Protein AF-A0A5C4MKN8-F1 (afdb_monomer_lite)

InterPro domains:
  IPR003743 C4-type zinc ribbon domain [PF02591] (1-35)

Secondary structure (DSSP, 8-state):
--TTT-PPPPHHHHHHHHHS-TTS--B-TTT-PBP---GGGT-

Foldseek 3Di:
DDPPVPDDQDPVVVVVVVPDDQPDFDARPVPRDTDDDDVVVVD

Radius of gyration: 9.64 Å; chains: 1; bounding box: 21×19×23 Å

Sequence (43 aa):
RCEGCRLEINGADLREIATKPSDEVLRCPECNRILVRTHEAGL

Organism: NCBI:txid2585211

pLDDT: mean 90.32, std 9.39, range [62.09, 97.56]

Structure (mmCIF, N/CA/C/O backbone):
data_AF-A0A5C4MKN8-F1
#
_entry.id   AF-A0A5C4MKN8-F1
#
loop_
_atom_site.group_PDB
_atom_site.id
_atom_site.type_symbol
_atom_site.label_atom_id
_atom_site.label_alt_id
_atom_site.label_comp_id
_atom_site.label_asym_id
_atom_site.label_entity_id
_atom_site.label_seq_id
_atom_site.pdbx_PDB_ins_code
_atom_site.Cartn_x
_atom_site.Cartn_y
_atom_site.Cartn_z
_atom_site.occupancy
_atom_site.B_iso_or_equiv
_atom_site.auth_seq_id
_atom_site.auth_comp_id
_atom_site.auth_asym_id
_atom_site.auth_atom_id
_atom_site.pdbx_PDB_model_num
ATOM 1 N N . ARG A 1 1 ? 4.362 -5.813 -2.311 1.00 89.06 1 ARG A N 1
ATOM 2 C CA . ARG A 1 1 ? 4.067 -5.518 -3.733 1.00 89.06 1 ARG A CA 1
ATOM 3 C C . ARG A 1 1 ? 2.696 -4.883 -3.919 1.00 89.06 1 ARG A C 1
ATOM 5 O O . ARG A 1 1 ? 1.763 -5.271 -3.233 1.00 89.06 1 ARG A O 1
ATOM 12 N N . CYS A 1 2 ? 2.559 -3.930 -4.844 1.00 93.75 2 CYS A N 1
ATOM 13 C CA . CYS A 1 2 ? 1.255 -3.459 -5.318 1.00 93.75 2 CYS A CA 1
ATOM 14 C C . CYS A 1 2 ? 0.828 -4.240 -6.571 1.00 93.75 2 CYS A C 1
ATOM 16 O O . CYS A 1 2 ? 1.511 -4.176 -7.592 1.00 93.75 2 CYS A O 1
ATOM 18 N N . GLU A 1 3 ? -0.333 -4.897 -6.537 1.00 92.88 3 GLU A N 1
ATOM 19 C CA . GLU A 1 3 ? -0.893 -5.633 -7.689 1.00 92.88 3 GLU A CA 1
ATOM 20 C C . GLU A 1 3 ? -1.305 -4.719 -8.860 1.00 92.88 3 GLU A C 1
ATOM 22 O O . GLU A 1 3 ? -1.470 -5.160 -9.993 1.00 92.88 3 GLU A O 1
ATOM 27 N N . GLY A 1 4 ? -1.439 -3.413 -8.616 1.00 95.56 4 GLY A N 1
ATOM 28 C CA . GLY A 1 4 ? -1.800 -2.441 -9.639 1.00 95.56 4 GLY A CA 1
ATOM 29 C C . GLY A 1 4 ? -0.626 -1.992 -10.515 1.00 95.56 4 GLY A C 1
ATOM 30 O O . GLY A 1 4 ? -0.709 -2.047 -11.742 1.00 95.56 4 GLY A O 1
ATOM 31 N N . CYS A 1 5 ? 0.431 -1.452 -9.904 1.00 97.00 5 CYS A N 1
ATOM 32 C CA . CYS A 1 5 ? 1.611 -0.964 -10.633 1.00 97.00 5 CYS A CA 1
ATOM 33 C C . CYS A 1 5 ? 2.739 -1.997 -10.725 1.00 97.00 5 CYS A C 1
ATOM 35 O O . CYS A 1 5 ? 3.711 -1.768 -11.438 1.00 97.00 5 CYS A O 1
ATOM 37 N N . ARG A 1 6 ? 2.609 -3.138 -10.036 1.00 95.50 6 ARG A N 1
ATOM 38 C CA . ARG A 1 6 ? 3.593 -4.230 -9.962 1.00 95.50 6 ARG A CA 1
ATOM 39 C C . ARG A 1 6 ? 4.935 -3.857 -9.324 1.00 95.50 6 ARG A C 1
ATOM 41 O O . ARG A 1 6 ? 5.837 -4.693 -9.312 1.00 95.50 6 ARG A O 1
ATOM 48 N N . LEU A 1 7 ? 5.052 -2.658 -8.753 1.00 95.38 7 LEU A N 1
ATOM 49 C CA . LEU A 1 7 ? 6.214 -2.226 -7.979 1.00 95.38 7 LEU A CA 1
ATOM 50 C C . LEU A 1 7 ? 6.158 -2.764 -6.545 1.00 95.38 7 LEU A C 1
ATOM 52 O O . LEU A 1 7 ? 5.082 -3.027 -5.990 1.00 95.38 7 LEU A O 1
ATOM 56 N N . GLU A 1 8 ? 7.333 -2.927 -5.942 1.00 94.25 8 GLU A N 1
ATOM 57 C CA . GLU A 1 8 ? 7.432 -3.170 -4.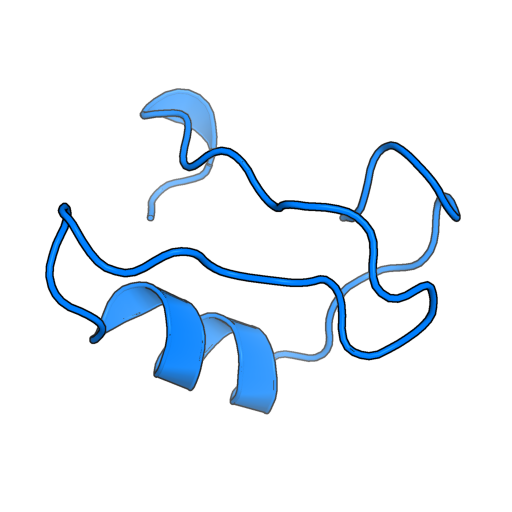507 1.00 94.25 8 GLU A CA 1
ATOM 58 C C . GLU A 1 8 ? 7.219 -1.868 -3.744 1.00 94.25 8 GLU A C 1
ATOM 60 O O . GLU A 1 8 ? 7.769 -0.832 -4.104 1.00 94.25 8 GLU A O 1
ATOM 65 N N . ILE A 1 9 ? 6.408 -1.935 -2.689 1.00 92.81 9 ILE A N 1
ATOM 66 C CA . ILE A 1 9 ? 6.257 -0.816 -1.760 1.00 92.81 9 ILE A CA 1
ATOM 67 C C . ILE A 1 9 ? 7.510 -0.816 -0.889 1.00 92.81 9 ILE A C 1
ATOM 69 O O . ILE A 1 9 ? 7.937 -1.878 -0.426 1.00 92.81 9 ILE A O 1
ATOM 73 N N . ASN A 1 10 ? 8.119 0.350 -0.692 1.00 94.31 10 ASN A N 1
ATOM 74 C CA . ASN A 1 10 ? 9.329 0.431 0.112 1.00 94.31 10 ASN A CA 1
ATOM 75 C C . ASN A 1 10 ? 9.045 0.053 1.583 1.00 94.31 10 ASN A C 1
ATOM 77 O O . ASN A 1 10 ? 7.914 0.093 2.070 1.00 94.31 10 ASN A O 1
ATOM 81 N N . GLY A 1 11 ? 10.093 -0.326 2.316 1.00 93.25 11 GLY A N 1
ATOM 82 C CA . GLY A 1 11 ? 9.940 -0.813 3.689 1.00 93.25 11 GLY A CA 1
ATOM 83 C C . GLY A 1 11 ? 9.476 0.241 4.703 1.00 93.25 11 GLY A C 1
ATOM 84 O O . GLY A 1 11 ? 8.951 -0.133 5.748 1.00 93.25 11 GLY A O 1
ATOM 85 N N . ALA A 1 12 ? 9.679 1.537 4.444 1.00 95.31 12 ALA A N 1
ATOM 86 C CA . ALA A 1 12 ? 9.202 2.598 5.333 1.00 95.31 12 ALA A CA 1
ATOM 87 C C . ALA A 1 12 ? 7.681 2.749 5.220 1.00 95.31 12 ALA A C 1
ATOM 89 O O . ALA A 1 12 ? 6.994 2.668 6.237 1.00 95.31 12 ALA A O 1
ATOM 90 N N . ASP A 1 13 ? 7.172 2.824 3.993 1.00 94.00 13 ASP A N 1
ATOM 91 C CA . ASP A 1 13 ? 5.742 2.915 3.710 1.00 94.00 13 ASP A CA 1
ATOM 92 C C . ASP A 1 13 ? 5.000 1.668 4.197 1.00 94.00 13 ASP A C 1
ATOM 94 O O . ASP A 1 13 ? 3.925 1.776 4.778 1.00 94.00 13 ASP A O 1
ATOM 98 N N . LEU A 1 14 ? 5.585 0.472 4.031 1.00 92.00 14 LEU A N 1
ATOM 99 C CA . LEU A 1 14 ? 5.007 -0.765 4.571 1.00 92.00 14 LEU A CA 1
ATOM 100 C C . LEU A 1 14 ? 4.852 -0.720 6.097 1.00 92.00 14 LEU A C 1
ATOM 102 O O . LEU A 1 14 ? 3.826 -1.159 6.614 1.00 92.00 14 LEU A O 1
ATOM 106 N N . ARG A 1 15 ? 5.844 -0.181 6.821 1.00 92.12 15 ARG A N 1
ATOM 107 C CA . ARG A 1 15 ? 5.764 -0.028 8.283 1.00 92.12 15 ARG A CA 1
ATOM 108 C C . ARG A 1 15 ? 4.690 0.973 8.685 1.00 92.12 15 ARG A C 1
ATOM 110 O O . ARG A 1 15 ? 3.945 0.697 9.616 1.00 92.12 15 ARG A O 1
ATOM 117 N N . GLU A 1 16 ? 4.584 2.097 7.982 1.00 92.62 16 GLU A N 1
ATOM 118 C CA . GLU A 1 16 ? 3.514 3.066 8.229 1.00 92.62 16 GLU A CA 1
ATOM 119 C C . GLU A 1 16 ? 2.138 2.422 8.003 1.00 92.62 16 GLU A C 1
ATOM 121 O O . GLU A 1 16 ? 1.293 2.443 8.898 1.00 92.62 16 GLU A O 1
ATOM 126 N N . ILE A 1 17 ? 1.947 1.768 6.851 1.00 91.69 17 ILE A N 1
ATOM 127 C CA . ILE A 1 17 ? 0.732 1.027 6.486 1.00 91.69 17 ILE A CA 1
ATOM 128 C C . ILE A 1 17 ? 0.332 0.016 7.573 1.00 91.69 17 ILE A C 1
ATOM 130 O O . ILE A 1 17 ? -0.843 -0.045 7.936 1.00 91.69 17 ILE A O 1
ATOM 134 N N . ALA A 1 18 ? 1.292 -0.744 8.110 1.00 89.81 18 ALA A N 1
ATOM 135 C CA . ALA A 1 18 ? 1.049 -1.756 9.139 1.00 89.81 18 ALA A CA 1
ATOM 136 C C . ALA A 1 18 ? 0.526 -1.167 10.463 1.00 89.81 18 ALA A C 1
ATOM 138 O O . ALA A 1 18 ? -0.202 -1.831 11.192 1.00 89.81 18 ALA A O 1
ATOM 139 N N . THR A 1 19 ? 0.871 0.086 10.777 1.00 92.69 19 THR A N 1
ATOM 140 C CA . THR A 1 19 ? 0.436 0.752 12.019 1.00 92.69 19 THR A CA 1
ATOM 141 C C . THR A 1 19 ? -0.921 1.445 11.916 1.00 92.69 1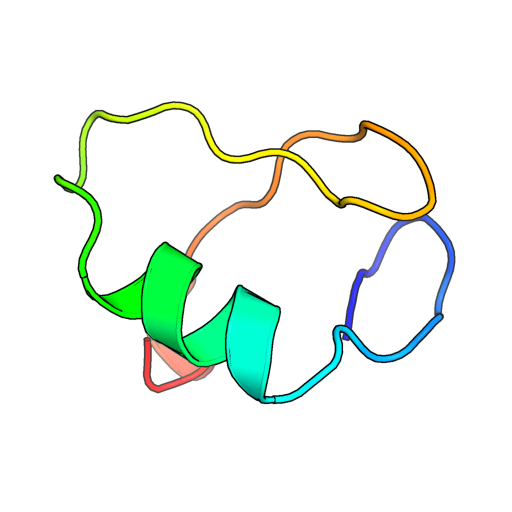9 THR A C 1
ATOM 143 O O . THR A 1 19 ? -1.468 1.869 12.935 1.00 92.69 19 THR A O 1
ATOM 146 N N . LYS A 1 20 ? -1.477 1.578 10.707 1.00 94.44 20 LYS A N 1
ATOM 147 C CA . LYS A 1 20 ? -2.725 2.316 10.495 1.00 94.44 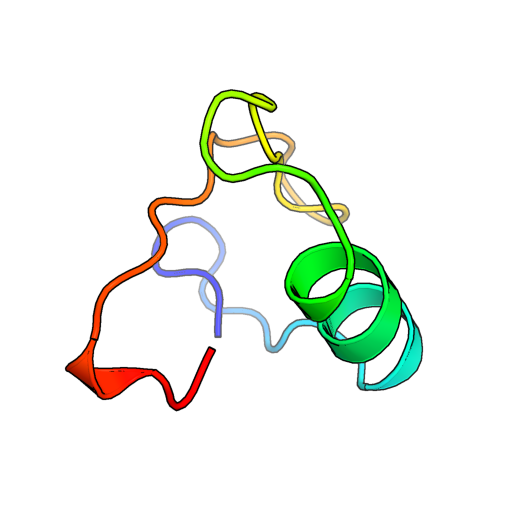20 LYS A CA 1
ATOM 148 C C . LYS A 1 20 ? -3.943 1.540 11.016 1.00 94.44 20 LYS A C 1
ATOM 150 O O . LYS A 1 20 ? -3.977 0.315 10.872 1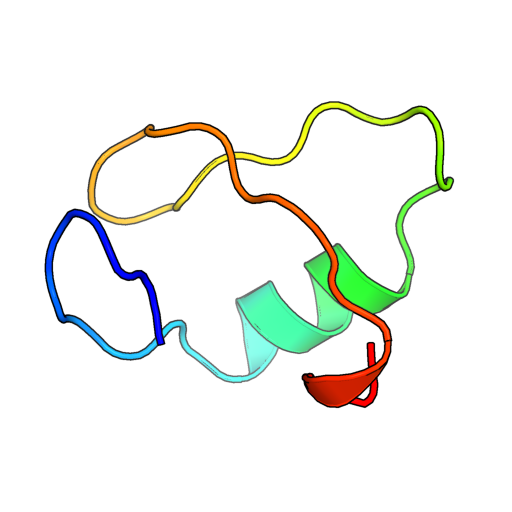.00 94.44 20 LYS A O 1
ATOM 155 N N . PRO A 1 21 ? -4.987 2.216 11.527 1.00 93.56 21 PRO A N 1
ATOM 156 C CA . PRO A 1 21 ? -6.265 1.591 11.885 1.00 93.56 21 PRO A CA 1
ATOM 157 C C . PRO A 1 21 ? -6.863 0.781 10.733 1.00 93.56 21 PRO A C 1
ATOM 159 O O . PRO A 1 21 ? -6.660 1.130 9.572 1.00 93.56 21 PRO A O 1
ATOM 162 N N . SER A 1 22 ? -7.592 -0.300 11.022 1.00 89.25 22 SER A N 1
ATOM 163 C CA . SER A 1 22 ? -8.130 -1.216 9.999 1.00 89.25 22 SER A CA 1
ATOM 164 C C . SER A 1 22 ? -9.174 -0.582 9.073 1.00 89.25 22 SER A C 1
ATOM 166 O O . SER A 1 22 ? -9.343 -1.042 7.945 1.00 89.25 22 SER A O 1
ATOM 168 N N . ASP A 1 23 ? -9.840 0.475 9.526 1.00 92.00 23 ASP A N 1
ATOM 169 C CA . ASP A 1 23 ? -10.832 1.259 8.790 1.00 92.00 23 ASP A CA 1
ATOM 170 C C . ASP A 1 23 ? -10.218 2.391 7.949 1.00 92.00 23 ASP A C 1
ATOM 172 O O . ASP A 1 23 ? -10.913 3.011 7.140 1.00 92.00 23 ASP A O 1
ATOM 176 N N . GLU A 1 24 ? -8.913 2.642 8.075 1.00 95.19 24 GLU A N 1
ATOM 177 C CA . GLU A 1 24 ? -8.238 3.639 7.254 1.00 95.19 24 GLU A CA 1
ATOM 178 C C . GLU A 1 24 ? -8.075 3.161 5.803 1.00 95.19 24 GLU A C 1
ATOM 180 O O . GLU A 1 24 ? -7.553 2.074 5.520 1.00 95.19 24 GLU A O 1
ATOM 185 N N . VAL A 1 25 ? -8.484 4.016 4.858 1.00 95.25 25 VAL A N 1
ATOM 186 C CA . VAL A 1 25 ? -8.326 3.771 3.421 1.00 95.25 25 VAL A CA 1
ATOM 187 C C . VAL A 1 25 ? -6.882 4.032 3.009 1.00 95.25 25 VAL A C 1
ATOM 189 O O . VAL A 1 25 ? -6.443 5.172 2.862 1.00 95.25 25 VAL A O 1
ATOM 192 N N . LEU A 1 26 ? -6.155 2.950 2.757 1.00 95.00 26 LEU A N 1
ATOM 193 C CA . LEU A 1 26 ? -4.767 2.991 2.318 1.00 95.00 26 LEU A CA 1
ATOM 194 C C . LEU A 1 26 ? -4.656 3.138 0.801 1.00 95.00 26 LEU A C 1
ATOM 196 O O . LEU A 1 26 ? -5.468 2.602 0.044 1.00 95.00 26 LEU A O 1
ATOM 200 N N . ARG A 1 27 ? -3.604 3.820 0.344 1.00 95.69 27 ARG A N 1
ATOM 201 C CA . ARG A 1 27 ? -3.304 4.004 -1.080 1.00 95.69 27 ARG A CA 1
ATOM 202 C C . ARG A 1 27 ? -1.847 3.691 -1.381 1.00 95.69 27 ARG A C 1
ATOM 204 O O . ARG A 1 27 ? -0.974 3.896 -0.548 1.00 95.69 27 ARG A O 1
ATOM 211 N N . CYS A 1 28 ? -1.593 3.191 -2.585 1.00 95.94 28 CYS A N 1
ATOM 212 C CA . CYS A 1 28 ? -0.246 2.941 -3.072 1.00 95.94 28 CYS A CA 1
ATOM 213 C C . CYS A 1 28 ? 0.473 4.279 -3.321 1.00 95.94 28 CYS A C 1
ATOM 215 O O . CYS A 1 28 ? -0.052 5.075 -4.104 1.00 95.94 28 CYS A O 1
ATOM 217 N N . PRO A 1 29 ? 1.667 4.508 -2.747 1.00 95.81 29 PRO A N 1
ATOM 218 C CA . PRO A 1 29 ? 2.416 5.754 -2.942 1.00 95.81 29 PRO A CA 1
ATOM 219 C C . PRO A 1 29 ? 2.840 5.966 -4.405 1.00 95.81 29 PRO A C 1
ATOM 221 O O . PRO A 1 29 ? 2.949 7.099 -4.856 1.00 95.81 29 PRO A O 1
ATOM 224 N N . GLU A 1 30 ? 2.978 4.882 -5.176 1.00 96.81 30 GLU A N 1
ATOM 225 C CA . GLU A 1 30 ? 3.447 4.934 -6.567 1.00 96.81 30 GLU A CA 1
ATOM 226 C C . GLU A 1 30 ? 2.335 5.156 -7.601 1.00 96.81 30 GLU A C 1
ATOM 228 O O . GLU A 1 30 ? 2.566 5.716 -8.668 1.00 96.81 30 GLU A O 1
ATOM 233 N N . CYS A 1 31 ? 1.119 4.661 -7.347 1.00 97.56 31 CYS A N 1
ATOM 234 C CA . CYS A 1 31 ? 0.041 4.682 -8.351 1.00 97.56 31 CYS A CA 1
ATOM 235 C C . CYS A 1 31 ? -1.337 5.077 -7.816 1.00 97.56 31 CYS A C 1
ATOM 237 O O . CYS A 1 31 ? -2.325 5.007 -8.546 1.00 97.56 31 CYS A O 1
ATOM 239 N N . ASN A 1 32 ? -1.420 5.468 -6.544 1.00 97.06 32 ASN A N 1
ATOM 240 C CA . ASN A 1 32 ? -2.607 5.999 -5.870 1.00 97.06 32 ASN A CA 1
ATOM 241 C C . ASN A 1 32 ? -3.840 5.066 -5.800 1.00 97.06 32 ASN A C 1
ATOM 243 O O . 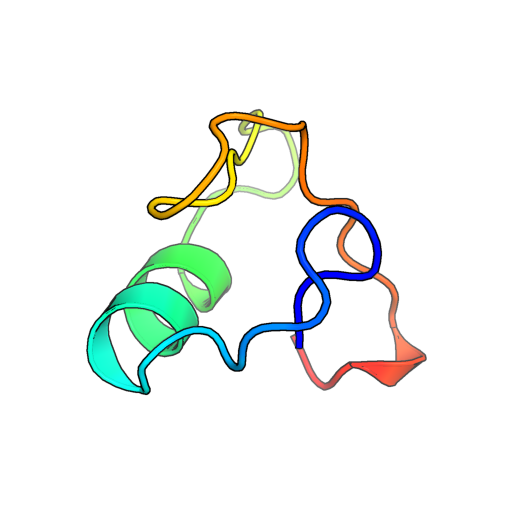ASN A 1 32 ? -4.921 5.458 -5.340 1.00 97.06 32 ASN A O 1
ATOM 247 N N . ARG A 1 33 ? -3.699 3.808 -6.232 1.00 97.00 33 ARG A N 1
ATOM 248 C CA . ARG A 1 33 ? -4.732 2.774 -6.085 1.00 97.00 33 ARG A CA 1
ATOM 249 C C . ARG A 1 33 ? -4.927 2.391 -4.626 1.00 97.00 33 ARG A C 1
ATOM 251 O O . ARG A 1 33 ? -3.979 2.430 -3.849 1.00 97.00 33 ARG A O 1
ATOM 258 N N . ILE A 1 34 ? -6.147 1.987 -4.285 1.00 96.00 34 ILE A N 1
ATOM 259 C CA . ILE A 1 34 ? -6.486 1.510 -2.943 1.00 96.00 34 ILE A CA 1
ATOM 260 C C . ILE A 1 34 ? -5.716 0.217 -2.661 1.00 96.00 34 ILE A C 1
ATOM 262 O O . ILE A 1 34 ? -5.685 -0.684 -3.502 1.00 96.00 34 ILE A O 1
ATOM 266 N N . LEU A 1 35 ? -5.088 0.145 -1.490 1.00 93.81 35 LEU A N 1
ATOM 267 C CA . LEU A 1 35 ? -4.457 -1.072 -0.990 1.00 93.81 35 LEU A CA 1
ATOM 268 C C . LEU A 1 35 ? -5.454 -1.837 -0.123 1.00 93.81 35 LEU A C 1
ATOM 270 O O . LEU A 1 35 ? -6.103 -1.258 0.747 1.00 93.81 35 LEU A O 1
ATOM 274 N N . VAL A 1 36 ? -5.544 -3.145 -0.347 1.00 91.81 36 VAL A N 1
ATOM 275 C CA . VAL A 1 36 ? -6.356 -4.055 0.464 1.00 91.81 36 VAL A CA 1
ATOM 276 C C . VAL A 1 36 ? -5.404 -4.878 1.321 1.00 91.81 36 VAL A C 1
ATOM 278 O O . VAL A 1 36 ? -4.548 -5.581 0.785 1.00 91.81 36 VAL A O 1
ATOM 281 N N . ARG A 1 37 ? -5.527 -4.768 2.647 1.00 86.88 37 ARG A N 1
ATOM 282 C CA . ARG A 1 37 ? -4.774 -5.604 3.588 1.00 86.88 37 ARG A CA 1
ATOM 283 C C . ARG A 1 37 ? -5.358 -7.012 3.555 1.00 86.88 37 ARG A C 1
ATOM 285 O O . ARG A 1 37 ? -6.512 -7.205 3.929 1.00 86.88 37 AR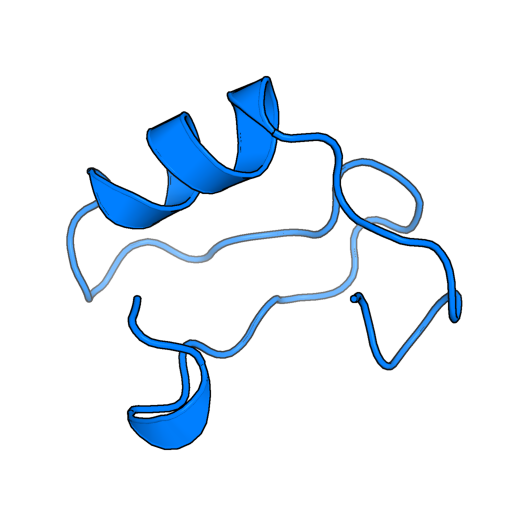G A O 1
ATOM 292 N N . THR A 1 38 ? -4.582 -7.977 3.073 1.00 80.31 38 THR A N 1
ATOM 293 C CA . THR A 1 38 ? -4.920 -9.400 3.161 1.00 80.31 38 THR A CA 1
ATOM 294 C C . THR A 1 38 ? -4.122 -10.027 4.300 1.00 80.31 38 THR A C 1
ATOM 296 O O . THR A 1 38 ? -2.966 -9.672 4.519 1.00 80.31 38 THR A O 1
ATOM 299 N N . HIS A 1 39 ? -4.714 -10.982 5.019 1.00 70.38 39 HIS A N 1
ATOM 300 C CA . HIS A 1 39 ? -4.035 -11.692 6.116 1.00 70.38 39 HIS A CA 1
ATOM 301 C C . HIS A 1 39 ? -2.771 -12.446 5.661 1.00 70.38 39 HIS A C 1
ATOM 303 O O . HIS A 1 39 ? -1.875 -12.718 6.454 1.00 70.38 39 HIS A O 1
ATOM 309 N N . GLU A 1 40 ? -2.683 -12.759 4.370 1.00 70.06 40 GLU A N 1
ATOM 310 C CA . GLU A 1 40 ? -1.550 -13.429 3.726 1.00 70.06 40 GLU A CA 1
ATOM 311 C C . GLU A 1 40 ? -0.311 -12.528 3.620 1.00 70.06 40 GLU A C 1
ATOM 313 O O . GLU A 1 40 ? 0.806 -13.027 3.508 1.00 70.06 40 GLU A O 1
ATOM 318 N N . ALA A 1 41 ? -0.492 -11.203 3.665 1.00 65.25 41 ALA A N 1
ATOM 319 C CA . ALA A 1 41 ? 0.590 -10.234 3.521 1.00 65.25 41 ALA A CA 1
ATOM 320 C C . ALA A 1 41 ? 1.434 -10.058 4.799 1.00 65.25 41 ALA A C 1
ATOM 322 O O . ALA A 1 41 ? 2.425 -9.328 4.767 1.00 65.25 41 ALA A O 1
ATOM 323 N N . GLY A 1 42 ? 1.056 -10.700 5.914 1.00 62.09 42 GLY A N 1
ATOM 324 C CA . GLY A 1 42 ? 1.713 -10.512 7.214 1.00 62.09 42 GLY A CA 1
ATOM 325 C C . GLY A 1 42 ? 1.582 -9.087 7.768 1.00 62.09 42 GLY A C 1
ATOM 326 O O . GLY A 1 42 ? 2.410 -8.680 8.583 1.00 62.09 42 GLY A O 1
ATOM 327 N N . LEU A 1 43 ? 0.581 -8.341 7.282 1.00 62.56 43 LEU A N 1
ATOM 328 C CA . LEU A 1 43 ? 0.195 -6.998 7.719 1.00 62.56 43 LEU A CA 1
ATOM 329 C C . LEU A 1 43 ? -0.958 -7.055 8.721 1.00 62.56 43 LEU A C 1
ATOM 331 O O . LEU A 1 43 ? -1.843 -7.926 8.552 1.00 62.56 43 LEU A O 1
#